Protein AF-A8X314-F1 (afdb_monomer_lite)

Organism: Caenorhabditis briggsae (NCBI:txid6238)

Sequence (54 aa):
MHLLMILKNEWKPRTASEIDHIVCVELPDPEEDPELFEIISSVQMHRPCGIYNP

Structure (mmCIF, N/CA/C/O backbone):
data_AF-A8X314-F1
#
_entry.id   AF-A8X314-F1
#
loop_
_atom_site.group_PDB
_atom_site.id
_atom_site.type_symbol
_atom_site.label_atom_id
_atom_site.label_alt_id
_atom_site.label_comp_id
_atom_site.label_asym_id
_atom_site.label_entity_id
_atom_site.label_seq_id
_atom_site.pdbx_PDB_ins_code
_atom_site.Cartn_x
_atom_site.Cartn_y
_atom_site.Cartn_z
_atom_site.occupancy
_atom_site.B_iso_or_equiv
_atom_site.auth_seq_id
_atom_site.auth_comp_id
_atom_site.auth_asym_id
_atom_site.auth_atom_id
_atom_site.pdbx_PDB_model_num
ATOM 1 N N . MET A 1 1 ? 2.668 -7.966 6.988 1.00 58.03 1 MET A N 1
ATOM 2 C CA . MET A 1 1 ? 2.366 -8.721 5.752 1.00 58.03 1 MET A CA 1
ATOM 3 C C . MET A 1 1 ? 3.333 -8.241 4.681 1.00 58.03 1 MET A C 1
ATOM 5 O O . MET A 1 1 ? 3.440 -7.037 4.519 1.00 58.03 1 MET A O 1
ATOM 9 N N . HIS A 1 2 ? 4.070 -9.128 4.012 1.00 67.00 2 HIS A N 1
ATOM 10 C CA . HIS A 1 2 ? 4.882 -8.752 2.848 1.00 67.00 2 HIS A CA 1
ATOM 11 C C . HIS A 1 2 ? 4.214 -9.332 1.601 1.00 67.00 2 HIS A C 1
ATOM 13 O O . HIS A 1 2 ? 4.040 -10.546 1.519 1.00 67.00 2 HIS A O 1
ATOM 19 N N . LEU A 1 3 ? 3.819 -8.467 0.664 1.00 75.12 3 LEU A N 1
ATOM 20 C CA . LEU A 1 3 ? 3.228 -8.847 -0.618 1.00 75.12 3 LEU A CA 1
ATOM 21 C C . LEU A 1 3 ? 4.258 -8.607 -1.726 1.00 75.12 3 LEU A C 1
ATOM 23 O O . LEU A 1 3 ? 4.704 -7.479 -1.921 1.00 75.12 3 LEU A O 1
ATOM 27 N N . LEU A 1 4 ? 4.638 -9.662 -2.448 1.00 86.06 4 LEU A N 1
ATOM 28 C CA . LEU A 1 4 ? 5.539 -9.570 -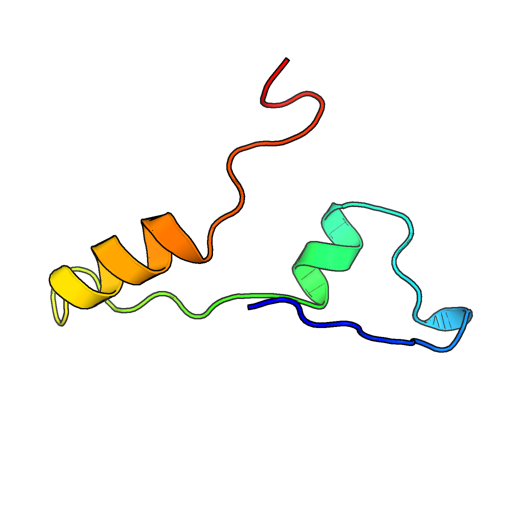3.597 1.00 86.06 4 LEU A CA 1
ATOM 29 C C . LEU A 1 4 ? 4.736 -9.739 -4.889 1.00 86.06 4 LEU A C 1
ATOM 31 O O . LEU A 1 4 ? 4.183 -10.808 -5.136 1.00 86.06 4 LEU A O 1
ATOM 35 N N . MET A 1 5 ? 4.708 -8.701 -5.725 1.00 83.25 5 MET A N 1
ATOM 36 C CA . MET A 1 5 ? 4.063 -8.732 -7.040 1.00 83.25 5 MET A CA 1
ATOM 37 C C . MET A 1 5 ? 5.106 -8.665 -8.157 1.00 83.25 5 MET A C 1
ATOM 39 O O . MET A 1 5 ? 5.936 -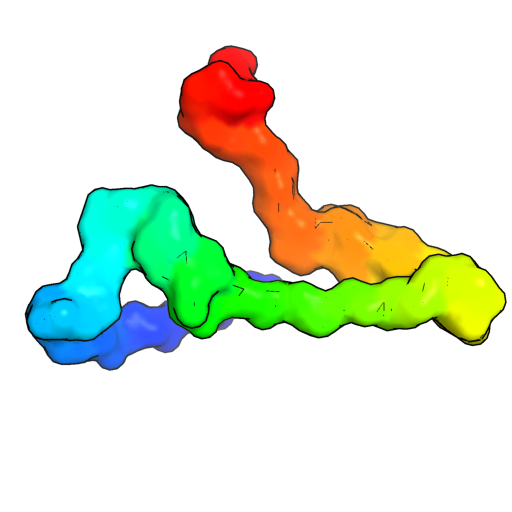7.758 -8.196 1.00 83.25 5 MET A O 1
ATOM 43 N N . ILE A 1 6 ? 5.055 -9.623 -9.087 1.00 91.50 6 ILE A N 1
ATOM 44 C CA . ILE A 1 6 ? 5.925 -9.663 -10.269 1.00 91.50 6 ILE A CA 1
ATOM 45 C C . ILE A 1 6 ? 5.094 -9.282 -11.493 1.00 91.50 6 ILE A C 1
ATOM 47 O O . ILE A 1 6 ? 4.253 -10.049 -11.952 1.00 91.50 6 ILE A O 1
ATOM 51 N N . LEU A 1 7 ? 5.348 -8.089 -12.026 1.00 91.12 7 LEU A N 1
ATOM 52 C CA . LEU A 1 7 ? 4.636 -7.531 -13.175 1.00 91.12 7 LEU A CA 1
ATOM 53 C C . LEU A 1 7 ? 5.475 -7.650 -14.457 1.00 91.12 7 LEU A C 1
ATOM 55 O O . LEU A 1 7 ? 6.712 -7.574 -14.415 1.00 91.12 7 LEU A O 1
ATOM 59 N N . LYS A 1 8 ? 4.809 -7.796 -15.614 1.00 93.88 8 LYS A N 1
ATOM 60 C CA . LYS A 1 8 ? 5.472 -7.642 -16.923 1.00 93.88 8 LYS A CA 1
ATOM 61 C C . LYS A 1 8 ? 6.039 -6.227 -17.042 1.00 93.88 8 LYS A C 1
ATOM 63 O O . LYS A 1 8 ? 5.521 -5.293 -16.440 1.00 93.88 8 LYS A O 1
ATOM 68 N N . ASN A 1 9 ? 7.088 -6.063 -17.847 1.00 93.31 9 ASN A N 1
ATOM 69 C CA . ASN A 1 9 ? 7.845 -4.811 -17.909 1.00 93.31 9 ASN A CA 1
ATOM 70 C C . ASN A 1 9 ? 6.995 -3.575 -18.258 1.00 93.31 9 ASN A C 1
ATOM 72 O O . ASN A 1 9 ? 7.262 -2.504 -17.728 1.00 93.31 9 ASN A O 1
ATOM 76 N N . GLU A 1 10 ? 5.983 -3.741 -19.110 1.00 92.88 10 GLU A N 1
ATOM 77 C CA . GLU A 1 10 ? 5.056 -2.678 -19.531 1.00 92.88 10 GLU A CA 1
ATOM 78 C C . GLU A 1 10 ? 4.123 -2.186 -18.406 1.00 92.88 10 GLU A C 1
ATOM 80 O O . GLU A 1 10 ? 3.662 -1.055 -18.459 1.00 92.88 10 GLU A O 1
ATOM 85 N N . TRP A 1 11 ? 3.901 -3.002 -17.369 1.00 89.69 11 TRP A N 1
ATOM 86 C CA . TRP A 1 11 ? 3.055 -2.679 -16.212 1.00 89.69 11 TRP A CA 1
ATOM 87 C C . TRP A 1 11 ? 3.869 -2.378 -14.953 1.00 89.69 11 TRP A C 1
ATOM 89 O O . TRP A 1 11 ? 3.300 -2.211 -13.879 1.00 89.69 11 TRP A O 1
ATOM 99 N N . LYS A 1 12 ? 5.207 -2.373 -15.040 1.00 91.56 12 LYS A N 1
ATOM 100 C CA . LYS A 1 12 ? 6.051 -2.091 -13.878 1.00 91.56 12 LYS A CA 1
ATOM 101 C C . LYS A 1 12 ? 6.000 -0.596 -13.560 1.00 91.56 12 LYS A C 1
ATOM 103 O O . LYS A 1 12 ? 6.534 0.172 -14.364 1.00 91.56 12 LYS A O 1
ATOM 108 N N . PRO A 1 13 ? 5.475 -0.201 -12.390 1.00 90.12 13 PRO A N 1
ATOM 109 C CA . PRO A 1 13 ? 5.504 1.188 -11.970 1.00 90.12 13 PRO A CA 1
ATOM 110 C C . PRO A 1 13 ? 6.956 1.640 -11.775 1.00 90.12 13 PRO A C 1
ATOM 112 O O . PRO A 1 13 ? 7.802 0.906 -11.252 1.00 90.12 13 PRO A O 1
ATOM 115 N N . ARG A 1 14 ? 7.259 2.841 -12.252 1.00 91.00 14 ARG A N 1
ATOM 116 C CA . ARG A 1 14 ? 8.570 3.501 -12.215 1.00 91.00 14 ARG A CA 1
ATOM 117 C C . ARG A 1 14 ? 8.582 4.706 -11.285 1.00 91.00 14 ARG A C 1
ATOM 119 O O . ARG A 1 14 ? 9.659 5.210 -10.975 1.00 91.00 14 ARG A O 1
ATOM 126 N N . THR A 1 15 ? 7.413 5.145 -10.832 1.00 87.25 15 THR A N 1
ATOM 127 C CA . THR A 1 15 ? 7.243 6.266 -9.908 1.00 87.25 15 THR A CA 1
ATOM 128 C C . THR A 1 15 ? 6.361 5.864 -8.726 1.00 87.25 15 THR A C 1
ATOM 130 O O . THR A 1 15 ? 5.597 4.903 -8.808 1.00 87.25 15 THR A O 1
ATOM 133 N N . ALA A 1 16 ? 6.464 6.598 -7.614 1.00 81.56 16 ALA A N 1
ATOM 134 C CA . ALA A 1 16 ? 5.603 6.374 -6.450 1.00 81.56 16 ALA A CA 1
ATOM 135 C C . ALA A 1 16 ? 4.119 6.588 -6.798 1.00 81.56 16 ALA A C 1
ATOM 137 O O . ALA A 1 16 ? 3.285 5.761 -6.461 1.00 81.56 16 ALA A O 1
ATOM 138 N N . SER A 1 17 ? 3.812 7.622 -7.587 1.00 83.56 17 SER A N 1
ATOM 139 C CA . SER A 1 17 ? 2.437 7.898 -8.018 1.00 83.56 17 SER A CA 1
ATOM 140 C C . SER A 1 17 ? 1.828 6.762 -8.851 1.00 83.56 17 SER A C 1
ATOM 142 O O . SER A 1 17 ? 0.635 6.494 -8.731 1.00 83.56 17 SER A O 1
ATOM 144 N N . GLU A 1 18 ? 2.628 6.068 -9.667 1.00 87.75 18 GLU A N 1
ATOM 145 C CA . GLU A 1 18 ? 2.165 4.890 -10.413 1.00 87.75 18 GLU A CA 1
ATOM 146 C C . GLU A 1 18 ? 1.884 3.688 -9.498 1.00 87.75 18 GLU A C 1
ATOM 148 O O . GLU A 1 18 ? 0.972 2.916 -9.784 1.00 87.75 18 GLU A O 1
ATOM 153 N N . ILE A 1 19 ? 2.628 3.526 -8.394 1.00 85.94 19 ILE A N 1
ATOM 154 C CA . ILE A 1 19 ? 2.332 2.504 -7.374 1.00 85.94 19 ILE A CA 1
ATOM 155 C C . ILE A 1 19 ? 0.978 2.782 -6.723 1.00 85.94 19 ILE A C 1
ATOM 157 O O . ILE A 1 19 ? 0.193 1.848 -6.576 1.00 85.94 19 ILE A O 1
ATOM 161 N N . ASP A 1 20 ? 0.683 4.043 -6.401 1.00 82.88 20 ASP A N 1
ATOM 162 C CA . ASP A 1 20 ? -0.575 4.426 -5.750 1.00 82.88 20 ASP A CA 1
ATOM 163 C C . ASP A 1 20 ? -1.805 4.094 -6.612 1.00 82.88 20 ASP A C 1
ATOM 165 O O . ASP A 1 20 ? -2.887 3.886 -6.080 1.00 82.88 20 ASP A O 1
ATOM 169 N N . HIS A 1 21 ? -1.652 3.999 -7.940 1.00 83.00 21 HIS A N 1
ATOM 170 C CA . HIS A 1 21 ? -2.726 3.575 -8.853 1.00 83.00 21 HIS A CA 1
ATOM 171 C C . HIS A 1 21 ? -2.917 2.050 -8.901 1.00 83.00 21 HIS A C 1
ATOM 173 O O . HIS A 1 21 ? -3.936 1.567 -9.392 1.00 83.00 21 HIS A O 1
ATOM 179 N N . ILE A 1 22 ? -1.922 1.284 -8.450 1.00 84.62 22 ILE A N 1
ATOM 180 C CA . ILE A 1 22 ? -1.921 -0.185 -8.465 1.00 84.62 22 ILE A CA 1
ATOM 181 C C . ILE A 1 22 ? -2.319 -0.730 -7.094 1.00 84.62 2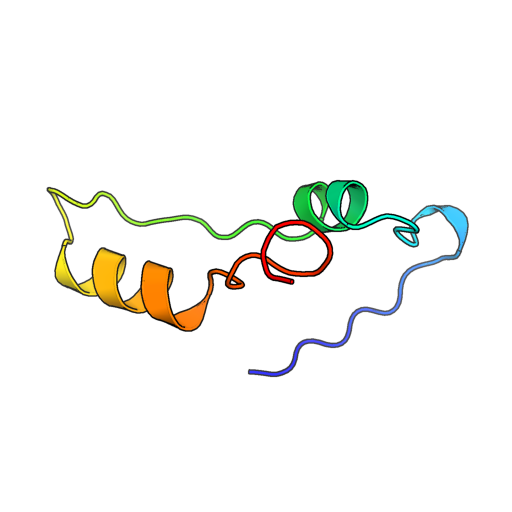2 ILE A C 1
ATOM 183 O O . ILE A 1 22 ? -3.002 -1.749 -7.006 1.00 84.62 22 ILE A O 1
ATOM 187 N N . VAL A 1 23 ? -1.867 -0.072 -6.027 1.00 82.38 23 VAL A N 1
ATOM 188 C CA . VAL A 1 23 ? -2.101 -0.478 -4.645 1.00 82.38 23 VAL A CA 1
ATOM 189 C C . VAL A 1 23 ? -2.820 0.653 -3.932 1.00 82.38 23 VAL A C 1
ATOM 191 O O . VAL A 1 23 ? -2.209 1.640 -3.535 1.00 82.38 23 VAL A O 1
ATOM 194 N N . CYS A 1 24 ? -4.122 0.476 -3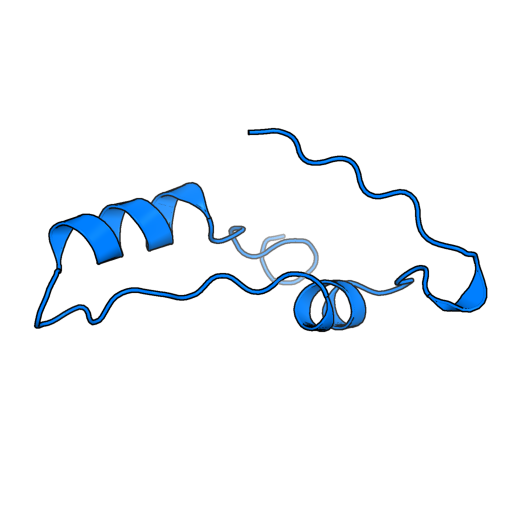.744 1.00 78.25 24 CYS A N 1
ATOM 195 C CA . CYS A 1 24 ? -4.926 1.312 -2.866 1.00 78.25 24 CYS A CA 1
ATOM 196 C C . CYS A 1 24 ? -5.419 0.469 -1.692 1.00 78.25 24 CYS A C 1
ATOM 198 O O . CYS A 1 24 ? -5.600 -0.745 -1.816 1.00 78.25 24 CYS A O 1
ATOM 200 N N . VAL A 1 25 ? -5.663 1.121 -0.561 1.00 81.50 25 VAL A N 1
ATOM 201 C CA . VAL A 1 25 ? -6.368 0.518 0.566 1.00 81.50 25 VAL A CA 1
ATOM 202 C C . VAL A 1 25 ? -7.751 1.147 0.656 1.00 81.50 25 VAL A C 1
ATOM 204 O O . VAL A 1 25 ? -7.891 2.362 0.518 1.00 81.50 25 VAL A O 1
ATOM 207 N N . GLU A 1 26 ? -8.772 0.327 0.870 1.00 83.75 26 GLU A N 1
ATOM 208 C CA . GLU A 1 26 ? -10.083 0.834 1.261 1.00 83.75 26 GLU A CA 1
ATOM 209 C C . GLU A 1 26 ? -10.027 1.217 2.740 1.00 83.75 26 GLU A C 1
ATOM 211 O O . GLU A 1 26 ? -9.643 0.408 3.589 1.00 83.75 26 GLU A O 1
ATOM 216 N N . LEU A 1 27 ? -10.361 2.471 3.040 1.00 89.31 27 LEU A N 1
ATOM 217 C CA . LEU A 1 27 ? -10.489 2.943 4.413 1.00 89.31 27 LEU A CA 1
ATOM 218 C C . LEU A 1 27 ? -11.938 2.735 4.882 1.00 89.31 27 LEU A C 1
ATOM 220 O O . LEU A 1 27 ? -12.854 3.079 4.132 1.00 89.31 27 LEU A O 1
ATOM 224 N N . PRO A 1 28 ? -12.151 2.196 6.095 1.00 90.94 28 PRO A N 1
ATOM 225 C CA . PRO A 1 28 ? -13.474 2.129 6.713 1.00 90.94 28 PRO A CA 1
ATOM 226 C C . PRO A 1 28 ? -14.076 3.524 6.908 1.00 90.94 28 PRO A C 1
ATOM 228 O O . PRO A 1 28 ? -13.347 4.517 6.947 1.00 90.94 28 PRO A O 1
ATOM 231 N N . ASP A 1 29 ? -15.395 3.605 7.068 1.00 94.12 29 ASP A N 1
ATOM 232 C CA . ASP A 1 29 ? -16.025 4.856 7.484 1.00 94.12 29 ASP A CA 1
ATOM 233 C C . ASP A 1 29 ? -15.675 5.140 8.962 1.00 94.12 29 ASP A C 1
ATOM 235 O O . ASP A 1 29 ? -15.885 4.273 9.814 1.00 94.12 29 ASP A O 1
ATOM 239 N N . PRO A 1 30 ? -15.118 6.319 9.288 1.00 93.62 30 PRO A N 1
ATOM 240 C CA . PRO A 1 30 ? -14.672 6.633 10.643 1.00 93.62 30 PRO A CA 1
ATOM 241 C C . PRO A 1 30 ? -15.819 6.851 11.643 1.00 93.62 30 PRO A C 1
ATOM 243 O O . PRO A 1 30 ? -15.580 6.775 12.845 1.00 93.62 30 PRO A O 1
ATOM 246 N N . GLU A 1 31 ? -17.042 7.127 11.185 1.00 96.38 31 GLU A N 1
ATOM 247 C CA . GLU A 1 31 ? -18.223 7.280 12.041 1.00 96.38 31 GLU A CA 1
ATOM 248 C C . GLU A 1 31 ? -18.915 5.929 12.277 1.00 96.38 31 GLU A C 1
ATOM 250 O O . GLU A 1 31 ? -19.420 5.679 13.373 1.00 96.38 31 GLU A O 1
ATOM 255 N N . GLU A 1 32 ? -18.927 5.044 11.273 1.00 96.69 32 GLU A N 1
ATOM 256 C CA . GLU A 1 32 ? -19.535 3.710 11.393 1.00 96.69 32 GLU A CA 1
ATOM 257 C C . GLU A 1 32 ? -18.610 2.682 12.072 1.00 96.69 32 GLU A C 1
ATOM 259 O O . GLU A 1 32 ? -19.094 1.864 12.858 1.00 96.69 32 GLU A O 1
ATOM 264 N N . ASP A 1 33 ? -17.297 2.723 11.806 1.00 95.00 33 ASP A N 1
ATOM 265 C CA . ASP A 1 33 ? -16.297 1.817 12.395 1.00 95.00 33 ASP A CA 1
ATOM 266 C C . ASP A 1 33 ? -14.971 2.545 12.728 1.00 95.00 33 ASP A C 1
ATOM 268 O O . ASP A 1 33 ? -13.948 2.379 12.047 1.00 95.00 33 ASP A O 1
ATOM 272 N N . PRO A 1 34 ? -14.960 3.366 13.798 1.00 94.88 34 PRO A N 1
ATOM 273 C CA . PRO A 1 34 ? -13.789 4.149 14.193 1.00 94.88 34 PRO A CA 1
ATOM 274 C C . PRO A 1 34 ? -12.590 3.286 14.610 1.00 94.88 34 PRO A C 1
ATOM 276 O O . PRO A 1 34 ? -11.443 3.678 14.395 1.00 94.88 34 PRO A O 1
ATOM 279 N N . GLU A 1 35 ? -12.825 2.112 15.206 1.00 94.81 35 GLU A N 1
ATOM 280 C CA . GLU A 1 35 ? -11.744 1.230 15.658 1.00 94.81 35 GLU A CA 1
ATOM 281 C C . GLU A 1 35 ? -11.012 0.619 14.461 1.00 94.81 35 GLU A C 1
ATOM 283 O O . GLU A 1 35 ? -9.778 0.658 14.394 1.00 94.81 35 GLU A O 1
ATOM 288 N N . LEU A 1 36 ? -11.758 0.112 13.474 1.00 91.38 36 LEU A N 1
ATOM 289 C CA . LEU A 1 36 ? -11.152 -0.411 12.258 1.00 91.38 36 LEU A CA 1
ATOM 290 C C . LEU A 1 36 ? -10.484 0.703 11.450 1.00 91.38 36 LEU A C 1
ATOM 292 O O . LEU A 1 36 ? -9.409 0.477 10.891 1.00 91.38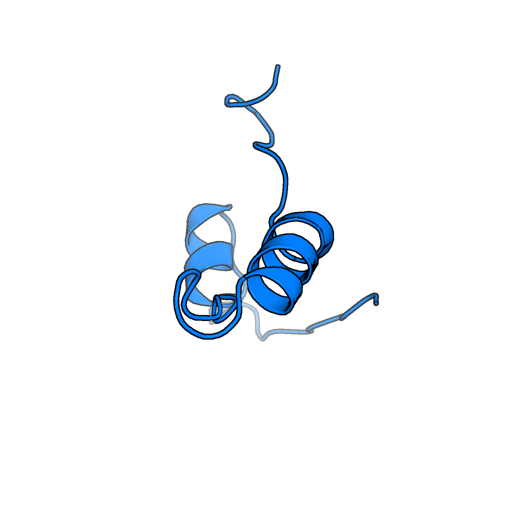 36 LEU A O 1
ATOM 296 N N . PHE A 1 37 ? -11.066 1.904 11.416 1.00 93.00 37 PHE A N 1
ATOM 297 C CA . PHE A 1 37 ? -10.445 3.059 10.773 1.00 93.00 37 PHE A CA 1
ATOM 298 C C . PHE A 1 37 ? -9.071 3.382 11.379 1.00 93.00 37 PHE A C 1
ATOM 300 O O . PHE A 1 37 ? -8.090 3.499 10.641 1.00 93.00 37 PHE A O 1
ATOM 307 N N . GLU A 1 38 ? -8.952 3.454 12.708 1.00 91.62 38 GLU A N 1
ATOM 308 C CA . GLU A 1 38 ? -7.676 3.689 13.408 1.00 91.62 38 GLU A CA 1
ATOM 309 C C . GLU A 1 38 ? -6.647 2.575 13.146 1.00 91.62 38 GLU A C 1
ATOM 311 O O . GLU A 1 38 ? -5.458 2.823 12.907 1.00 91.62 38 GLU A O 1
ATOM 316 N N . ILE A 1 39 ? -7.088 1.318 13.110 1.00 90.50 39 ILE A N 1
ATOM 317 C CA . ILE A 1 39 ? -6.195 0.196 12.806 1.00 90.50 39 ILE A CA 1
ATOM 318 C C . ILE A 1 39 ? -5.697 0.283 11.361 1.00 90.50 39 ILE A C 1
ATOM 320 O O . ILE A 1 39 ? -4.490 0.253 11.126 1.00 90.50 39 ILE A O 1
ATOM 324 N N . ILE A 1 40 ? -6.594 0.406 10.380 1.00 88.19 40 ILE A N 1
ATOM 325 C CA . ILE A 1 40 ? -6.214 0.420 8.960 1.00 88.19 40 ILE A CA 1
ATOM 326 C C . ILE A 1 40 ? -5.362 1.649 8.637 1.00 88.19 40 ILE A C 1
ATOM 328 O O . ILE A 1 40 ? -4.337 1.521 7.961 1.00 88.19 40 ILE A O 1
ATOM 332 N N . SER A 1 41 ? -5.722 2.815 9.171 1.00 86.44 41 SER A N 1
ATOM 333 C CA . SER A 1 41 ? -4.960 4.050 8.981 1.00 86.44 41 SER A CA 1
ATOM 334 C C . SER A 1 41 ? -3.537 3.955 9.539 1.00 86.44 41 SER A C 1
ATOM 336 O O . SER A 1 41 ? -2.605 4.452 8.909 1.00 86.44 41 SER A O 1
ATOM 338 N N . SER A 1 42 ? -3.328 3.258 10.659 1.00 84.31 42 SER A N 1
ATOM 339 C CA . SER A 1 42 ? -2.000 3.107 11.267 1.00 84.31 42 SER A CA 1
ATOM 340 C C . SER A 1 42 ? -1.136 1.997 10.655 1.00 84.31 42 SER A C 1
ATOM 342 O O . SER A 1 42 ? 0.094 2.109 10.678 1.00 84.31 42 SER A O 1
ATOM 344 N N . VAL A 1 43 ? -1.736 0.934 10.099 1.00 82.06 43 VAL A N 1
ATOM 345 C CA . VAL A 1 43 ? -0.988 -0.250 9.621 1.00 82.06 43 VAL A CA 1
ATOM 346 C C . VAL A 1 43 ? -0.883 -0.380 8.100 1.00 82.06 43 VAL A C 1
ATOM 348 O O . VAL A 1 43 ? 0.002 -1.099 7.634 1.00 82.06 43 VAL A O 1
ATOM 351 N N . GLN A 1 44 ? -1.759 0.274 7.329 1.00 79.94 44 GLN A N 1
ATOM 352 C CA . GLN A 1 44 ? -1.780 0.193 5.858 1.00 79.94 44 GLN A CA 1
ATOM 353 C C . GLN A 1 44 ? -1.351 1.492 5.169 1.00 79.94 44 GLN A C 1
ATOM 355 O O . GLN A 1 44 ? -0.937 1.443 4.011 1.00 79.94 44 GLN A O 1
ATOM 360 N N . MET A 1 45 ? -1.402 2.644 5.848 1.00 78.00 45 MET A N 1
ATOM 361 C CA . MET A 1 45 ? -0.862 3.874 5.273 1.00 78.00 45 MET A CA 1
ATOM 362 C C . MET A 1 45 ? 0.652 3.919 5.439 1.00 78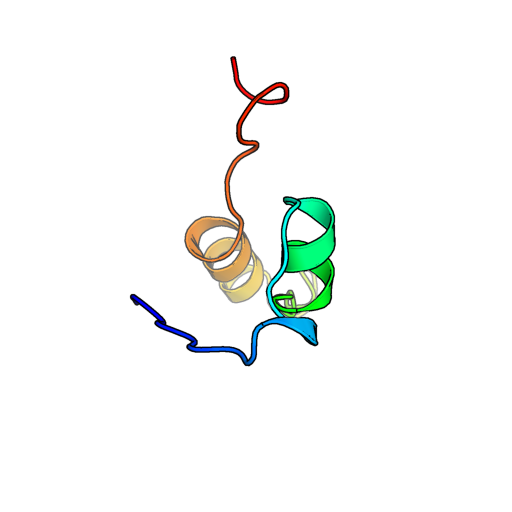.00 45 MET A C 1
ATOM 364 O O . MET A 1 45 ? 1.195 3.870 6.548 1.00 78.00 45 MET A O 1
ATOM 368 N N . HIS A 1 46 ? 1.359 4.069 4.322 1.00 70.94 46 HIS A N 1
ATOM 369 C CA . HIS A 1 46 ? 2.739 4.509 4.402 1.00 70.94 46 HIS A CA 1
ATOM 370 C C . HIS A 1 46 ? 2.769 5.931 4.964 1.00 70.94 46 HIS A C 1
ATOM 372 O O . HIS A 1 46 ? 2.072 6.827 4.489 1.00 70.94 46 HIS A O 1
ATOM 378 N N . ARG A 1 47 ? 3.610 6.149 5.979 1.00 64.00 47 ARG A N 1
ATOM 379 C CA . ARG A 1 47 ? 4.004 7.506 6.365 1.00 64.00 47 ARG A CA 1
ATOM 380 C C . ARG A 1 47 ? 4.603 8.208 5.143 1.00 64.00 47 ARG A C 1
ATOM 382 O O . ARG A 1 47 ? 5.184 7.512 4.302 1.00 64.00 47 ARG A O 1
ATOM 389 N N . PRO A 1 48 ? 4.488 9.546 5.042 1.00 68.69 48 PRO A N 1
ATOM 390 C CA . PRO A 1 48 ? 5.107 10.278 3.947 1.00 68.69 48 PRO A CA 1
ATOM 391 C C . PRO A 1 48 ? 6.553 9.807 3.775 1.00 68.69 48 PRO A C 1
ATOM 393 O O . PRO A 1 48 ? 7.269 9.583 4.749 1.00 68.69 48 PRO A O 1
ATOM 396 N N . CYS A 1 49 ? 6.947 9.561 2.531 1.00 67.00 49 CYS A N 1
ATOM 397 C CA . CYS A 1 49 ? 8.254 9.020 2.186 1.00 67.00 49 CYS A CA 1
ATOM 398 C C . CYS A 1 49 ? 8.944 9.921 1.160 1.00 67.00 49 CYS A C 1
ATOM 400 O O . CYS A 1 49 ? 8.290 10.628 0.389 1.00 67.00 49 CYS A O 1
ATOM 402 N N . GLY A 1 50 ? 10.276 9.892 1.127 1.00 69.50 50 GLY A N 1
ATOM 403 C CA . GLY A 1 50 ? 11.053 10.754 0.236 1.00 69.50 50 GLY A CA 1
ATOM 404 C C . GLY A 1 50 ? 10.953 12.224 0.647 1.00 69.50 50 GLY A C 1
ATOM 405 O O . GLY A 1 50 ? 11.123 12.555 1.812 1.00 69.50 50 GLY A O 1
ATOM 406 N N . ILE A 1 51 ? 10.659 13.116 -0.302 1.00 68.94 51 ILE A N 1
ATOM 407 C CA . ILE A 1 51 ? 10.678 14.576 -0.082 1.00 68.94 51 ILE A CA 1
ATOM 408 C C . ILE A 1 51 ? 9.642 15.085 0.933 1.00 68.94 51 ILE A C 1
ATOM 410 O O . ILE A 1 51 ? 9.789 16.188 1.449 1.00 68.94 51 ILE A O 1
ATOM 414 N N . TYR A 1 52 ? 8.600 14.299 1.215 1.00 67.50 52 TYR A N 1
ATOM 415 C CA . TYR A 1 52 ? 7.536 14.657 2.158 1.00 67.50 52 TYR A CA 1
ATOM 416 C C . TYR A 1 52 ? 7.848 14.241 3.607 1.00 67.50 52 TYR A C 1
ATOM 418 O O . TYR A 1 52 ? 7.100 14.590 4.515 1.00 67.50 52 TYR A O 1
ATOM 426 N N . ASN A 1 53 ? 8.950 13.515 3.823 1.00 61.66 53 ASN A N 1
ATOM 427 C CA . ASN A 1 53 ? 9.504 13.172 5.134 1.00 61.66 53 ASN A CA 1
ATOM 428 C C . ASN A 1 53 ? 11.046 13.137 5.037 1.00 61.66 53 ASN A C 1
ATOM 430 O O . ASN A 1 53 ? 11.605 12.042 4.901 1.00 61.66 53 ASN A O 1
ATOM 434 N N . PRO A 1 54 ? 11.706 14.316 5.009 1.00 55.00 54 PRO A N 1
ATOM 435 C CA . PRO A 1 54 ? 13.164 14.426 4.934 1.00 55.00 54 PRO A CA 1
ATOM 436 C C . PRO A 1 54 ? 13.883 13.867 6.168 1.00 55.00 54 PRO A C 1
ATOM 438 O O . PRO A 1 54 ? 13.272 13.823 7.261 1.00 55.00 54 PRO A O 1
#

Radius of gyration: 14.17 Å; chains: 1; bounding box: 33×24×35 Å

pLDDT: mean 83.36, std 10.59, range [55.0, 96.69]

Secondary structure (DSSP, 8-state):
--------GGG---SHHHHHTT---PPPPTTT-HHHHHHHHHHHSPPP-GGG--

Foldseek 3Di:
DDDDDDDDPVQDDPDPVSVCVVDDDDADDCVVCVPSNVVCCVPVDDDDDDPNPD